Protein AF-A0AAU9NKP0-F1 (afdb_monomer)

Sequence (167 aa):
MYRAPIYPHKLSSTDYLLIRSSKGKLSLRRIDRIYVVGQQEPHMEVMSPVSKGVQMYNMNRLMVFMYREFRALQKNGLTPAIRANELSTQFANVAEVSLRKRLKLFCDFQVCAFESMLAGMCRLKRLGISMTHPSGLFSAMNQHPDKAIALAAASHIERELQITPWN

Radius of gyration: 27.22 Å; Cα contacts (8 Å, |Δi|>4): 120; chains: 1; bounding box: 48×59×72 Å

Structure (mmCIF, N/CA/C/O backbone):
data_AF-A0AAU9NKP0-F1
#
_entry.id   AF-A0AAU9NKP0-F1
#
loop_
_atom_site.group_PDB
_atom_site.id
_atom_site.type_symbol
_atom_site.label_atom_id
_atom_site.label_alt_id
_atom_site.label_comp_id
_atom_site.label_asym_id
_atom_site.label_entity_id
_atom_site.label_seq_id
_atom_site.pdbx_PDB_ins_code
_atom_site.Cartn_x
_atom_site.Cartn_y
_atom_site.Cartn_z
_atom_site.occupancy
_atom_site.B_iso_or_equiv
_atom_site.auth_seq_id
_atom_site.auth_comp_id
_atom_site.auth_asym_id
_atom_site.auth_atom_id
_atom_site.pdbx_PDB_model_num
ATOM 1 N N . MET A 1 1 ? -13.012 3.581 0.525 1.00 92.25 1 MET A N 1
ATOM 2 C CA . MET A 1 1 ? -12.903 2.138 0.840 1.00 92.25 1 MET A CA 1
ATOM 3 C C . MET A 1 1 ? -14.246 1.587 1.293 1.00 92.25 1 MET A C 1
ATOM 5 O O . MET A 1 1 ? -14.685 0.608 0.714 1.00 92.25 1 MET A O 1
ATOM 9 N N . TYR A 1 2 ? -14.928 2.221 2.248 1.00 97.44 2 TYR A N 1
ATOM 10 C CA . TYR A 1 2 ? -16.257 1.808 2.708 1.00 97.44 2 TYR A CA 1
ATOM 11 C C . TYR A 1 2 ? -17.053 3.013 3.233 1.00 97.44 2 TYR A C 1
ATOM 13 O O . TYR A 1 2 ? -16.476 4.092 3.417 1.00 97.44 2 TYR A O 1
ATOM 21 N N . ARG A 1 3 ? -18.347 2.814 3.489 1.00 97.75 3 ARG A N 1
ATOM 22 C CA . ARG A 1 3 ? -19.201 3.668 4.330 1.00 97.75 3 ARG A CA 1
ATOM 23 C C . ARG A 1 3 ? -19.586 2.905 5.595 1.00 97.75 3 ARG A C 1
ATOM 25 O O . ARG A 1 3 ? -19.618 1.684 5.581 1.00 97.75 3 ARG A O 1
ATOM 32 N N . ALA A 1 4 ? -19.814 3.598 6.703 1.00 98.12 4 ALA A N 1
ATOM 33 C CA . ALA A 1 4 ? -20.274 2.978 7.944 1.00 98.12 4 ALA A CA 1
ATOM 34 C C . ALA A 1 4 ? -21.003 4.020 8.806 1.00 98.12 4 ALA A C 1
ATOM 36 O O . ALA A 1 4 ? -20.599 5.189 8.793 1.00 98.12 4 ALA A O 1
ATOM 37 N N . PRO A 1 5 ? -22.040 3.631 9.568 1.00 98.38 5 PRO A N 1
ATOM 38 C CA . PRO A 1 5 ? -22.633 4.514 10.561 1.00 98.38 5 PRO A CA 1
ATOM 39 C C . PRO A 1 5 ? -21.635 4.770 11.698 1.00 98.38 5 PRO A C 1
ATOM 41 O O . PRO A 1 5 ? -20.890 3.872 12.103 1.00 98.38 5 PRO A O 1
ATOM 44 N N . ILE A 1 6 ? -21.631 5.999 12.216 1.00 98.31 6 ILE A N 1
ATOM 45 C CA . ILE A 1 6 ? -20.786 6.415 13.340 1.00 98.31 6 ILE A CA 1
ATOM 46 C C . ILE A 1 6 ? -21.652 6.928 14.486 1.00 98.31 6 ILE A C 1
ATOM 48 O O . ILE A 1 6 ? -22.592 7.692 14.269 1.00 98.31 6 ILE A O 1
ATOM 52 N N . TYR A 1 7 ? -21.308 6.533 15.709 1.00 98.31 7 TYR A N 1
ATOM 53 C CA . TYR A 1 7 ? -22.049 6.904 16.913 1.00 98.31 7 TYR A CA 1
ATOM 54 C C . TYR A 1 7 ? -21.104 7.581 17.911 1.00 98.31 7 TYR A C 1
ATOM 56 O O . TYR A 1 7 ? -20.086 6.983 18.260 1.00 98.31 7 TYR A O 1
ATOM 64 N N . PRO A 1 8 ? -21.363 8.828 18.345 1.00 98.06 8 PRO A N 1
ATOM 65 C CA . PRO A 1 8 ? -20.520 9.512 19.323 1.00 98.06 8 PRO A CA 1
ATOM 66 C C . PRO A 1 8 ? -20.681 8.897 20.718 1.00 98.06 8 PRO A C 1
ATOM 68 O O . PRO A 1 8 ? -21.797 8.621 21.153 1.00 98.06 8 PRO A O 1
ATOM 71 N N . HIS A 1 9 ? -19.576 8.747 21.451 1.00 97.56 9 HIS A N 1
ATOM 72 C CA . HIS A 1 9 ? -19.584 8.273 22.839 1.00 97.56 9 HIS A CA 1
ATOM 73 C C . HIS A 1 9 ? -18.884 9.256 23.782 1.00 97.56 9 HIS A C 1
ATOM 75 O O . HIS A 1 9 ? -18.062 10.080 23.374 1.00 97.56 9 HIS A O 1
ATOM 81 N N . LYS A 1 10 ? -19.225 9.171 25.072 1.00 96.81 10 LYS A N 1
ATOM 82 C CA . LYS A 1 10 ? -18.565 9.951 26.121 1.00 96.81 10 LYS A CA 1
ATOM 83 C C . LYS A 1 10 ? -17.179 9.372 26.390 1.00 96.81 10 LYS A C 1
ATOM 85 O O . LYS A 1 10 ? -17.039 8.178 26.630 1.00 96.81 10 LYS A O 1
ATOM 90 N N . LEU A 1 11 ? -16.176 10.239 26.371 1.00 95.38 11 LEU A N 1
ATOM 91 C CA . LEU A 1 11 ? -14.810 9.901 26.746 1.00 95.38 11 LEU A CA 1
ATOM 92 C C . LEU A 1 11 ? -14.640 9.943 28.258 1.00 95.38 11 LEU A C 1
ATOM 94 O O . LEU A 1 11 ? -15.084 10.900 28.899 1.00 95.38 11 LEU A O 1
ATOM 98 N N . SER A 1 12 ? -13.927 8.963 28.810 1.00 95.75 12 SER A N 1
ATOM 99 C CA . SER A 1 12 ? -13.508 9.041 30.204 1.00 95.75 12 SER A CA 1
ATOM 100 C C . SER A 1 12 ? -12.558 10.226 30.416 1.00 95.75 12 SER A C 1
ATOM 102 O O . SER A 1 12 ? -11.772 10.604 29.535 1.00 95.75 12 SER A O 1
ATOM 104 N N . SER A 1 13 ? -12.622 10.838 31.598 1.00 94.69 13 SER A N 1
ATOM 105 C CA . SER A 1 13 ? -11.659 11.856 32.039 1.00 94.69 13 SER A CA 1
ATOM 106 C C . SER A 1 13 ? -10.279 11.267 32.332 1.00 94.69 13 SER A C 1
ATOM 108 O O . SER A 1 13 ? -9.294 11.998 32.312 1.00 94.69 13 SER A O 1
ATOM 110 N N . THR A 1 14 ? -10.205 9.954 32.551 1.00 97.06 14 THR A N 1
ATOM 111 C CA . THR A 1 14 ? -8.969 9.216 32.839 1.00 97.06 14 THR A CA 1
ATOM 112 C C . THR A 1 14 ? -8.173 8.861 31.588 1.00 97.06 14 THR A C 1
ATOM 114 O O . THR A 1 14 ? -7.010 8.484 31.698 1.00 97.06 14 THR A O 1
ATOM 117 N N . ASP A 1 15 ? -8.779 8.973 30.403 1.00 97.12 15 ASP A N 1
ATOM 118 C CA . ASP A 1 15 ? -8.198 8.453 29.168 1.00 97.12 15 ASP A CA 1
ATOM 119 C C . ASP A 1 15 ? -7.428 9.539 28.411 1.00 97.12 15 ASP A C 1
ATOM 121 O O . ASP A 1 15 ? -7.919 10.649 28.168 1.00 97.12 15 ASP A O 1
ATOM 125 N N . TYR A 1 16 ? -6.211 9.199 27.994 1.00 97.31 16 TYR A N 1
ATOM 126 C CA . TYR A 1 16 ? -5.308 10.090 27.275 1.00 97.31 16 TYR A CA 1
ATOM 127 C C . TYR A 1 16 ? -4.639 9.366 26.110 1.00 97.31 16 TYR A C 1
ATOM 129 O O . TYR A 1 16 ? -4.422 8.156 26.140 1.00 97.31 16 TYR A O 1
ATOM 137 N N . LEU A 1 17 ? -4.261 10.131 25.088 1.00 97.62 17 LEU A N 1
ATOM 138 C CA . LEU A 1 17 ? -3.475 9.635 23.969 1.00 97.62 17 LEU A CA 1
ATOM 139 C C . LEU A 1 17 ? -1.983 9.822 24.268 1.00 97.62 17 LEU A C 1
ATOM 141 O O . LEU A 1 17 ? -1.475 10.947 24.245 1.00 97.62 17 LEU A O 1
ATOM 145 N N . LEU A 1 18 ? -1.277 8.719 24.516 1.00 97.81 18 LEU A N 1
ATOM 146 C CA . LEU A 1 18 ? 0.183 8.698 24.580 1.00 97.81 18 LEU A CA 1
ATOM 147 C C . LEU A 1 18 ? 0.758 8.544 23.169 1.00 97.81 18 LEU A C 1
ATOM 149 O O . LEU A 1 18 ? 0.512 7.551 22.488 1.00 97.81 18 LEU A O 1
ATOM 153 N N . ILE A 1 19 ? 1.561 9.513 22.740 1.00 98.06 19 ILE A N 1
ATOM 154 C CA . ILE A 1 19 ? 2.232 9.499 21.440 1.00 98.06 19 ILE A CA 1
ATOM 155 C C . ILE A 1 19 ? 3.729 9.315 21.656 1.00 98.06 19 ILE A C 1
ATOM 157 O O . ILE A 1 19 ? 4.382 10.154 22.284 1.00 98.06 19 ILE A O 1
ATOM 161 N N . ARG A 1 20 ? 4.279 8.248 21.068 1.00 97.81 20 ARG A N 1
ATOM 162 C CA . ARG A 1 20 ? 5.719 8.003 20.968 1.00 97.81 20 ARG A CA 1
ATOM 163 C C . ARG A 1 20 ? 6.189 8.294 19.549 1.00 97.81 20 ARG A C 1
ATOM 165 O O . ARG A 1 20 ? 5.781 7.627 18.604 1.00 97.81 20 ARG A O 1
ATOM 172 N N . SER A 1 21 ? 7.058 9.287 19.402 1.00 97.06 21 SER A N 1
ATOM 173 C CA . SER A 1 21 ? 7.699 9.565 18.114 1.00 97.06 21 SER A CA 1
ATOM 174 C C . SER A 1 21 ? 8.753 8.508 17.770 1.00 97.06 21 SER A C 1
ATOM 176 O O . SER A 1 21 ? 9.323 7.873 18.660 1.00 97.06 21 SER A O 1
ATOM 178 N N . SER A 1 22 ? 9.086 8.382 16.483 1.00 96.19 22 SER A N 1
ATOM 179 C CA . SER A 1 22 ? 10.180 7.519 16.009 1.00 96.19 22 SER A CA 1
ATOM 180 C C . SER A 1 22 ? 11.544 7.883 16.609 1.00 96.19 22 SER A C 1
ATOM 182 O O . SER A 1 22 ? 12.408 7.024 16.726 1.00 96.19 22 SER A O 1
ATOM 184 N N . LYS A 1 23 ? 11.722 9.137 17.049 1.00 96.50 23 LYS A N 1
ATOM 185 C CA . LYS A 1 23 ? 12.922 9.626 17.751 1.00 96.50 23 LYS A CA 1
ATOM 186 C C . LYS A 1 23 ? 12.879 9.399 19.270 1.00 96.50 23 LYS A C 1
ATOM 188 O O . LYS A 1 23 ? 13.713 9.930 19.990 1.00 96.50 23 LYS A O 1
ATOM 193 N N . GLY A 1 24 ? 11.877 8.685 19.783 1.00 95.44 24 GLY A N 1
ATOM 194 C CA . GLY A 1 24 ? 11.748 8.359 21.206 1.00 95.44 24 GLY A CA 1
ATOM 195 C C . GLY A 1 24 ? 11.087 9.432 22.078 1.00 95.44 24 GLY A C 1
ATOM 196 O O . GLY A 1 24 ? 10.729 9.129 23.211 1.00 95.44 24 GLY A O 1
ATOM 197 N N . LYS A 1 25 ? 10.842 10.649 21.569 1.00 97.56 25 LYS A N 1
ATOM 198 C CA . LYS A 1 25 ? 10.092 11.686 22.305 1.00 97.56 25 LYS A CA 1
ATOM 199 C C . LYS A 1 25 ? 8.673 11.204 22.622 1.00 97.56 25 LYS A C 1
ATOM 201 O O . LYS A 1 25 ? 7.969 10.764 21.707 1.00 97.56 25 LYS A O 1
ATOM 206 N N . LEU A 1 26 ? 8.273 11.344 23.885 1.00 98.12 26 LEU A N 1
ATOM 207 C CA . LEU A 1 26 ? 6.926 11.073 24.383 1.00 98.12 26 LEU A CA 1
ATOM 208 C C . LEU A 1 26 ? 6.126 12.373 24.506 1.00 98.12 26 LEU A C 1
ATOM 210 O O . LEU A 1 26 ? 6.669 13.420 24.859 1.00 98.12 26 LEU A O 1
ATOM 214 N N . SER A 1 27 ? 4.831 12.304 24.212 1.00 97.75 27 SER A N 1
ATOM 215 C CA . SER A 1 27 ? 3.886 13.397 24.452 1.00 97.75 27 SER A CA 1
ATOM 216 C C . SER A 1 27 ? 2.521 12.838 24.826 1.00 97.75 27 SER A C 1
ATOM 218 O O . SER A 1 27 ? 2.104 11.818 24.277 1.00 97.75 27 SER A O 1
ATOM 220 N N . LEU A 1 28 ? 1.838 13.505 25.753 1.00 97.69 28 LEU A N 1
ATOM 221 C CA . LEU A 1 28 ? 0.497 13.145 26.195 1.00 97.69 28 LEU A CA 1
ATOM 222 C C . LEU A 1 28 ? -0.495 14.186 25.672 1.00 97.69 28 LEU A C 1
ATOM 224 O O . LEU A 1 28 ? -0.243 15.388 25.772 1.00 97.69 28 LEU A O 1
ATOM 228 N N . ARG A 1 29 ? -1.609 13.736 25.096 1.00 97.38 29 ARG A N 1
ATOM 229 C CA . ARG A 1 29 ? -2.671 14.608 24.578 1.00 97.38 29 ARG A CA 1
ATOM 230 C C . ARG A 1 29 ? -4.027 14.183 25.119 1.00 97.38 29 ARG A C 1
ATOM 232 O O . ARG A 1 29 ? -4.283 12.993 25.299 1.00 97.38 29 ARG A O 1
ATOM 239 N N . ARG A 1 30 ? -4.909 15.160 25.340 1.00 96.81 30 ARG A N 1
ATOM 240 C CA . ARG A 1 30 ? -6.321 14.884 25.609 1.00 96.81 30 ARG A CA 1
ATOM 241 C C . ARG A 1 30 ? -6.989 14.362 24.333 1.00 96.81 30 ARG A C 1
ATOM 243 O O . ARG A 1 30 ? -6.617 14.764 23.232 1.00 96.81 30 ARG A O 1
ATOM 250 N N . ILE A 1 31 ? -7.931 13.438 24.497 1.00 97.19 31 ILE A N 1
ATOM 251 C CA . ILE A 1 31 ? -8.777 12.946 23.410 1.00 97.19 31 ILE A CA 1
ATOM 252 C C . ILE A 1 31 ? -10.021 13.836 23.381 1.00 97.19 31 ILE A C 1
ATOM 254 O O . ILE A 1 31 ? -10.681 13.989 24.407 1.00 97.19 31 ILE A O 1
ATOM 258 N N . ASP A 1 32 ? -10.327 14.431 22.230 1.00 95.31 32 ASP A N 1
ATOM 259 C CA . ASP A 1 32 ? -11.428 15.397 22.134 1.00 95.31 32 ASP A CA 1
ATOM 260 C C . ASP A 1 32 ? -12.783 14.705 21.950 1.00 95.31 32 ASP A C 1
ATOM 262 O O . ASP A 1 32 ? -13.784 15.111 22.540 1.00 95.31 32 ASP A O 1
ATOM 266 N N . ARG A 1 33 ? -12.835 13.665 21.104 1.00 95.94 33 ARG A N 1
ATOM 267 C CA . ARG A 1 33 ? -14.055 12.915 20.761 1.00 95.94 33 ARG A CA 1
ATOM 268 C C . ARG A 1 33 ? -13.724 11.461 20.438 1.00 95.94 33 ARG A C 1
ATOM 270 O O . ARG A 1 33 ? -12.665 11.184 19.878 1.00 95.94 33 ARG A O 1
ATOM 277 N N . ILE A 1 34 ? -14.649 10.554 20.743 1.00 97.44 34 ILE A N 1
ATOM 278 C CA . ILE A 1 34 ? -14.582 9.145 20.345 1.00 97.44 34 ILE A CA 1
ATOM 279 C C . ILE A 1 34 ? -15.895 8.731 19.692 1.00 97.44 34 ILE A C 1
ATOM 281 O O . ILE A 1 34 ? -16.972 9.188 20.083 1.00 97.44 34 ILE A O 1
ATOM 285 N N . TYR A 1 35 ? -15.785 7.868 18.687 1.00 98.19 35 TYR A N 1
ATOM 286 C CA . TYR A 1 35 ? -16.920 7.331 17.955 1.00 98.19 35 TYR A CA 1
ATOM 287 C C . TYR A 1 35 ? -16.790 5.817 17.858 1.00 98.19 35 TYR A C 1
ATOM 289 O O . TYR A 1 35 ? -15.692 5.302 17.643 1.00 98.19 35 TYR A O 1
ATOM 297 N N . VAL A 1 36 ? -17.916 5.121 17.971 1.00 98.19 36 VAL A N 1
ATOM 298 C CA . VAL A 1 36 ? -18.020 3.710 17.602 1.00 98.19 36 VAL A CA 1
ATOM 299 C C . VAL A 1 36 ? -18.419 3.644 16.134 1.00 98.19 36 VAL A C 1
ATOM 301 O O . VAL A 1 36 ? -19.382 4.288 15.711 1.00 98.19 36 VAL A O 1
ATOM 304 N N . VAL A 1 37 ? -17.646 2.890 15.357 1.00 98.25 37 VAL A N 1
ATOM 305 C CA . VAL A 1 37 ? -17.903 2.638 13.936 1.00 98.25 37 VAL A CA 1
ATOM 306 C C . VAL A 1 37 ? -18.672 1.327 13.824 1.00 98.25 37 VAL A C 1
ATOM 308 O O . VAL A 1 37 ? -18.216 0.303 14.330 1.00 98.25 37 VAL A O 1
ATOM 311 N N . GLY A 1 38 ? -19.848 1.371 13.198 1.00 97.94 38 GLY A N 1
ATOM 312 C CA . GLY A 1 38 ? -20.677 0.190 12.972 1.00 97.94 38 GLY A CA 1
ATOM 313 C C . GLY A 1 38 ? -20.212 -0.660 11.786 1.00 97.94 38 GLY A C 1
ATOM 314 O O . GLY A 1 38 ? -19.083 -0.546 11.306 1.00 97.94 38 GLY A O 1
ATOM 315 N N . GLN A 1 39 ? -21.110 -1.515 11.295 1.00 97.88 39 GLN A N 1
ATOM 316 C CA . GLN A 1 39 ? -20.833 -2.373 10.145 1.00 97.88 39 GLN A CA 1
ATOM 317 C C . GLN A 1 39 ? -20.475 -1.550 8.900 1.00 97.88 39 GLN A C 1
ATOM 319 O O . GLN A 1 39 ? -21.118 -0.548 8.587 1.00 97.88 39 GLN A O 1
ATOM 324 N N . GLN A 1 40 ? -19.440 -1.999 8.191 1.00 98.12 40 GLN A N 1
ATOM 325 C CA . GLN A 1 40 ? -18.965 -1.366 6.969 1.00 98.12 40 GLN A CA 1
ATOM 326 C C . GLN A 1 40 ? -19.773 -1.850 5.761 1.00 98.12 40 GLN A C 1
ATOM 328 O O . GLN A 1 40 ? -19.902 -3.051 5.540 1.00 98.12 40 GLN A O 1
ATOM 333 N N . GLU A 1 41 ? -20.259 -0.907 4.963 1.00 97.00 41 GLU A N 1
ATOM 334 C CA . GLU A 1 41 ? -20.732 -1.078 3.592 1.00 97.00 41 GLU A CA 1
ATOM 335 C C . GLU A 1 41 ? -19.521 -0.918 2.652 1.00 97.00 41 GLU A C 1
ATOM 337 O O . GLU A 1 41 ? -18.993 0.194 2.510 1.00 97.00 41 GLU A O 1
ATOM 342 N N . PRO A 1 42 ? -19.003 -2.000 2.043 1.00 96.62 42 PRO A N 1
ATOM 343 C CA . PRO A 1 42 ? -17.825 -1.922 1.187 1.00 96.62 42 PRO A CA 1
ATOM 344 C C . PRO A 1 42 ? -18.115 -1.136 -0.095 1.00 96.62 42 PRO A C 1
ATOM 346 O O . PRO A 1 42 ? -19.073 -1.408 -0.806 1.00 96.62 42 PRO A O 1
ATOM 349 N N . HIS A 1 43 ? -17.251 -0.174 -0.418 1.00 94.81 43 HIS A N 1
ATOM 350 C CA . HIS A 1 43 ? -17.312 0.636 -1.648 1.00 94.81 43 HIS A CA 1
ATOM 351 C C . HIS A 1 43 ? -16.144 0.330 -2.592 1.00 94.81 43 HIS A C 1
ATOM 353 O O . HIS A 1 43 ? -15.855 1.073 -3.530 1.00 94.81 43 HIS A O 1
ATOM 359 N N . MET A 1 44 ? -15.390 -0.713 -2.276 1.00 93.75 44 MET A N 1
ATOM 360 C CA . MET A 1 44 ? -14.214 -1.140 -3.005 1.00 93.75 44 MET A CA 1
ATOM 361 C C . MET A 1 44 ? -14.142 -2.654 -2.901 1.00 93.75 44 MET A C 1
ATOM 363 O O . MET A 1 44 ? -14.245 -3.199 -1.801 1.00 93.75 44 MET A O 1
ATOM 367 N N . GLU A 1 45 ? -13.965 -3.316 -4.039 1.00 88.25 45 GLU A N 1
ATOM 368 C CA . GLU A 1 45 ? -13.739 -4.754 -4.074 1.00 88.25 45 GLU A CA 1
ATOM 369 C C . GLU A 1 45 ? -12.388 -5.078 -3.431 1.00 88.25 45 GLU A C 1
ATOM 371 O O . GLU A 1 45 ? -11.360 -4.461 -3.733 1.00 88.25 45 GLU A O 1
ATOM 376 N N . VAL A 1 46 ? -12.389 -6.059 -2.534 1.00 91.75 46 VAL A N 1
ATOM 377 C CA . VAL A 1 46 ? -11.157 -6.617 -1.986 1.00 91.75 46 VAL A CA 1
ATOM 378 C C . VAL A 1 46 ? -10.657 -7.673 -2.959 1.00 91.75 46 VAL A C 1
ATOM 380 O O . VAL A 1 46 ? -11.386 -8.597 -3.310 1.00 91.75 46 VAL A O 1
ATOM 383 N N . MET A 1 47 ? -9.408 -7.540 -3.404 1.00 91.38 47 MET A N 1
ATOM 384 C CA . MET A 1 47 ? -8.859 -8.458 -4.397 1.00 91.38 47 MET A CA 1
ATOM 385 C C . MET A 1 47 ? -8.816 -9.896 -3.858 1.00 91.38 47 MET A C 1
ATOM 387 O O . MET A 1 47 ? -8.276 -10.144 -2.780 1.00 91.38 47 MET A O 1
ATOM 391 N N . SER A 1 48 ? -9.310 -10.856 -4.645 1.00 90.62 48 SER A N 1
ATOM 392 C CA . SER A 1 48 ? -9.194 -12.280 -4.314 1.00 90.62 48 SER A CA 1
ATOM 393 C C . SER A 1 48 ? -7.742 -12.762 -4.434 1.00 90.62 48 SER A C 1
ATOM 395 O O . SER A 1 48 ? -7.062 -12.401 -5.411 1.00 90.62 48 SER A O 1
ATOM 397 N N . PRO A 1 49 ? -7.275 -13.644 -3.527 1.00 82.31 49 PRO A N 1
ATOM 398 C CA . PRO A 1 49 ? -6.036 -14.387 -3.717 1.00 82.31 49 PRO A CA 1
ATOM 399 C C . PRO A 1 49 ? -6.009 -15.053 -5.100 1.00 82.31 49 PRO A C 1
ATOM 401 O O . PRO A 1 49 ? -7.034 -15.511 -5.601 1.00 82.31 49 PRO A O 1
ATOM 404 N N . VAL A 1 50 ? -4.834 -15.083 -5.735 1.00 80.69 50 VAL A N 1
ATOM 405 C CA . VAL A 1 50 ? -4.590 -15.701 -7.060 1.00 80.69 50 VAL A CA 1
ATOM 406 C C . VAL A 1 50 ? -5.293 -15.018 -8.254 1.00 80.69 50 VAL A C 1
ATOM 408 O O . VAL A 1 50 ? -5.083 -15.410 -9.401 1.00 80.69 50 VAL A O 1
ATOM 411 N N . SER A 1 51 ? -6.063 -13.946 -8.038 1.00 87.12 51 SER A N 1
ATOM 412 C CA . SER A 1 51 ? -6.717 -13.217 -9.133 1.00 87.12 51 SER A CA 1
ATOM 413 C C . SER A 1 51 ? -5.721 -12.504 -10.058 1.00 87.12 51 SER A C 1
ATOM 415 O O . SER A 1 51 ? -4.638 -12.071 -9.648 1.00 87.12 51 SER A O 1
ATOM 417 N N . LYS A 1 52 ? -6.134 -12.285 -11.317 1.00 87.31 52 LYS A N 1
ATOM 418 C CA . LYS A 1 52 ? -5.404 -11.418 -12.261 1.00 87.31 52 LYS A CA 1
ATOM 419 C C . LYS A 1 52 ? -5.199 -10.007 -11.693 1.00 87.31 52 LYS A C 1
ATOM 421 O O . LYS A 1 52 ? -4.169 -9.398 -11.964 1.00 87.31 52 LYS A O 1
ATOM 426 N N . GLY A 1 53 ? -6.140 -9.520 -10.876 1.00 87.69 53 GLY A N 1
ATOM 427 C CA . GLY A 1 53 ? -6.050 -8.230 -10.188 1.00 87.69 53 GLY A CA 1
ATOM 428 C C . GLY A 1 53 ? -4.848 -8.149 -9.246 1.00 87.69 53 GLY A C 1
ATOM 429 O O . GLY A 1 53 ? -4.033 -7.238 -9.383 1.00 87.69 53 GLY A O 1
ATOM 430 N N . VAL A 1 54 ? -4.664 -9.145 -8.369 1.00 87.12 54 VAL A N 1
ATOM 431 C CA . VAL A 1 54 ? -3.493 -9.211 -7.469 1.00 87.12 54 VAL A CA 1
ATOM 432 C C . VAL A 1 54 ? -2.192 -9.362 -8.255 1.00 87.12 54 VAL A C 1
ATOM 434 O O . VAL A 1 54 ? -1.196 -8.711 -7.937 1.00 87.12 54 VAL A O 1
ATOM 437 N N . GLN A 1 55 ? -2.186 -10.190 -9.303 1.00 82.75 55 GLN A N 1
ATOM 438 C CA . GLN A 1 55 ? -1.004 -10.358 -10.152 1.00 82.75 55 GLN A CA 1
ATOM 439 C C . GLN A 1 55 ? -0.609 -9.034 -10.821 1.00 82.75 55 GLN A C 1
ATOM 441 O O . GLN A 1 55 ? 0.550 -8.632 -10.739 1.00 82.75 55 GLN A O 1
ATOM 446 N N . MET A 1 56 ? -1.568 -8.324 -11.422 1.00 85.69 56 MET A N 1
ATOM 447 C CA . MET A 1 56 ? -1.341 -7.018 -12.046 1.00 85.69 56 MET A CA 1
ATOM 448 C C . MET A 1 56 ? -0.883 -5.973 -11.023 1.00 85.69 56 MET A C 1
ATOM 450 O O . MET A 1 56 ? 0.087 -5.258 -11.269 1.00 85.69 56 MET A O 1
ATOM 454 N N . TYR A 1 57 ? -1.527 -5.916 -9.855 1.00 88.19 57 TYR A N 1
ATOM 455 C CA . TYR A 1 57 ? -1.142 -5.015 -8.771 1.00 88.19 57 TYR A CA 1
ATOM 456 C C . TYR A 1 57 ? 0.308 -5.241 -8.331 1.00 88.19 57 TYR A C 1
ATOM 458 O O . TYR A 1 57 ? 1.080 -4.286 -8.247 1.00 88.19 57 TYR A O 1
ATOM 466 N N . ASN A 1 58 ? 0.708 -6.497 -8.116 1.00 83.69 58 ASN A N 1
ATOM 467 C CA . ASN A 1 58 ? 2.080 -6.834 -7.738 1.00 83.69 58 ASN A CA 1
ATOM 468 C C . ASN A 1 58 ? 3.090 -6.412 -8.813 1.00 83.69 58 ASN A C 1
ATOM 470 O O . ASN A 1 58 ? 4.164 -5.916 -8.474 1.00 83.69 58 ASN A O 1
ATOM 474 N N . MET A 1 59 ? 2.742 -6.551 -10.097 1.00 80.12 59 MET A N 1
ATOM 475 C CA . MET A 1 59 ? 3.602 -6.101 -11.198 1.00 80.12 59 MET A CA 1
ATOM 476 C C . MET A 1 59 ? 3.727 -4.577 -11.241 1.00 80.12 59 MET A C 1
ATOM 478 O O . MET A 1 59 ? 4.837 -4.054 -11.313 1.00 80.12 59 MET A O 1
ATOM 482 N N . ASN A 1 60 ? 2.614 -3.851 -11.132 1.00 84.12 60 ASN A N 1
ATOM 483 C CA . ASN A 1 60 ? 2.632 -2.388 -11.110 1.00 84.12 60 ASN A CA 1
ATOM 484 C C . ASN A 1 60 ? 3.401 -1.858 -9.893 1.00 84.12 60 ASN A C 1
ATOM 486 O O . ASN A 1 60 ? 4.160 -0.896 -10.000 1.00 84.12 60 ASN A O 1
ATOM 490 N N . ARG A 1 61 ? 3.266 -2.520 -8.740 1.00 87.62 61 ARG A N 1
ATOM 491 C CA . ARG A 1 61 ? 4.017 -2.189 -7.527 1.00 87.62 61 ARG A CA 1
ATOM 492 C C . ARG A 1 61 ? 5.522 -2.412 -7.707 1.00 87.62 61 ARG A C 1
ATOM 494 O O . ARG A 1 61 ? 6.293 -1.555 -7.283 1.00 87.62 61 ARG A O 1
ATOM 501 N N . LEU A 1 62 ? 5.935 -3.505 -8.357 1.00 84.19 62 LEU A N 1
ATOM 502 C CA . LEU A 1 62 ? 7.338 -3.752 -8.721 1.00 84.19 62 LEU A CA 1
ATOM 503 C C . LEU A 1 62 ? 7.880 -2.647 -9.638 1.00 84.19 62 LEU A C 1
ATOM 505 O O . LEU A 1 62 ? 8.968 -2.130 -9.397 1.00 84.19 62 LEU A O 1
ATOM 509 N N . MET A 1 63 ? 7.100 -2.227 -10.637 1.00 79.75 63 MET A N 1
ATOM 510 C CA . MET A 1 63 ? 7.483 -1.141 -11.547 1.00 79.75 63 MET A CA 1
ATOM 511 C C . MET A 1 63 ? 7.691 0.185 -10.820 1.00 79.75 63 MET A C 1
ATOM 513 O O . MET A 1 63 ? 8.726 0.831 -10.984 1.00 79.75 63 MET A O 1
ATOM 517 N N . VAL A 1 64 ? 6.735 0.578 -9.977 1.00 85.25 64 VA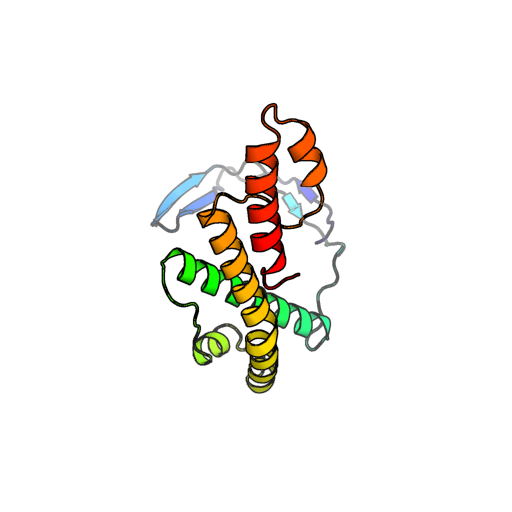L A N 1
ATOM 518 C CA . VAL A 1 64 ? 6.843 1.811 -9.187 1.00 85.25 64 VAL A CA 1
ATOM 519 C C . VAL A 1 64 ? 8.038 1.749 -8.235 1.00 85.25 64 VAL A C 1
ATOM 521 O O . VAL A 1 64 ? 8.712 2.759 -8.046 1.00 85.25 64 VAL A O 1
ATOM 524 N N . PHE A 1 65 ? 8.324 0.584 -7.651 1.00 87.31 65 PHE A N 1
ATOM 525 C CA . PHE A 1 65 ? 9.500 0.397 -6.806 1.00 87.31 65 PHE A CA 1
ATOM 526 C C . PHE A 1 65 ? 10.801 0.629 -7.585 1.00 87.31 65 PHE A C 1
ATOM 528 O O . PHE A 1 65 ? 11.567 1.518 -7.220 1.00 87.31 65 PHE A O 1
ATOM 535 N N . MET A 1 66 ? 11.007 -0.089 -8.695 1.00 82.00 66 MET A N 1
ATOM 536 C CA . MET A 1 66 ? 12.218 0.051 -9.516 1.00 82.00 66 MET A CA 1
ATOM 537 C C . MET A 1 66 ? 12.412 1.487 -9.999 1.00 82.00 66 MET A C 1
ATOM 539 O O . MET A 1 66 ? 13.510 2.029 -9.917 1.00 82.00 66 MET A O 1
ATOM 543 N N . TYR A 1 67 ? 11.329 2.134 -10.431 1.00 81.94 67 TYR A N 1
ATOM 544 C CA . TYR A 1 67 ? 11.361 3.528 -10.854 1.00 81.94 67 TYR A CA 1
ATOM 545 C C . TYR A 1 67 ? 11.868 4.471 -9.758 1.00 81.94 67 TYR A C 1
ATOM 547 O O . TYR A 1 67 ? 12.677 5.363 -10.016 1.00 81.94 67 TYR A O 1
ATOM 555 N N . ARG A 1 68 ? 11.377 4.295 -8.526 1.00 85.75 68 ARG A N 1
ATOM 556 C CA . ARG A 1 68 ? 11.762 5.137 -7.386 1.00 85.75 68 ARG A CA 1
ATOM 557 C C . ARG A 1 68 ? 13.224 4.927 -7.007 1.00 85.75 68 ARG A C 1
ATOM 559 O O . ARG A 1 68 ? 13.908 5.920 -6.772 1.00 85.75 68 ARG A O 1
ATOM 566 N N . GLU A 1 69 ? 13.691 3.682 -7.011 1.00 84.50 69 GLU A N 1
ATOM 567 C CA . GLU A 1 69 ? 15.088 3.335 -6.733 1.00 84.50 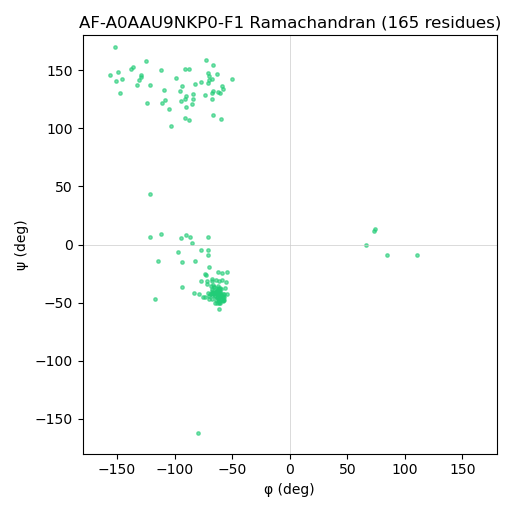69 GLU A CA 1
ATOM 568 C C . GLU A 1 69 ? 16.039 3.883 -7.804 1.00 84.50 69 GLU A C 1
ATOM 570 O O . GLU A 1 69 ? 16.985 4.601 -7.483 1.00 84.50 69 GLU A O 1
ATOM 575 N N . PHE A 1 70 ? 15.754 3.656 -9.090 1.00 82.50 70 PHE A N 1
ATOM 576 C CA . PHE A 1 70 ? 16.576 4.187 -10.183 1.00 82.50 70 PHE A CA 1
ATOM 577 C C . PHE A 1 70 ? 16.633 5.713 -10.176 1.00 82.50 70 PHE A C 1
ATOM 579 O O . PHE A 1 70 ? 17.715 6.293 -10.277 1.00 82.50 70 PHE A O 1
ATOM 586 N N . ARG A 1 71 ? 15.490 6.375 -9.962 1.00 81.50 71 ARG A N 1
ATOM 587 C CA . ARG A 1 71 ? 15.437 7.834 -9.829 1.00 81.50 71 ARG A CA 1
ATOM 588 C C . ARG A 1 71 ? 16.262 8.326 -8.634 1.00 81.50 71 ARG A C 1
ATOM 590 O O . ARG A 1 71 ? 16.889 9.381 -8.724 1.00 81.50 71 ARG A O 1
ATOM 597 N N . ALA A 1 72 ? 16.262 7.600 -7.515 1.00 84.38 72 ALA A N 1
ATOM 598 C CA . ALA A 1 72 ? 17.069 7.948 -6.348 1.00 84.38 72 ALA A CA 1
ATOM 599 C C . ALA A 1 72 ? 18.574 7.797 -6.627 1.00 84.38 72 ALA A C 1
ATOM 601 O O . ALA A 1 72 ? 19.341 8.703 -6.299 1.00 84.38 72 ALA A O 1
ATOM 602 N N . LEU A 1 73 ? 18.988 6.712 -7.290 1.00 81.19 73 LEU A N 1
ATOM 603 C CA . LEU A 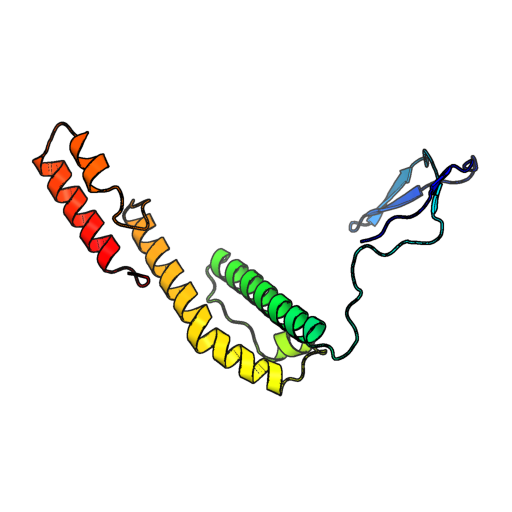1 73 ? 20.379 6.486 -7.700 1.00 81.19 73 LEU A CA 1
ATOM 604 C C . LEU A 1 73 ? 20.872 7.571 -8.662 1.00 81.19 73 LEU A C 1
ATOM 606 O O . LEU A 1 73 ? 21.914 8.178 -8.415 1.00 81.19 73 LEU A O 1
ATOM 610 N N . GLN A 1 74 ? 20.084 7.891 -9.689 1.00 78.31 74 GLN A N 1
ATOM 611 C CA . GLN A 1 74 ? 20.400 8.958 -10.644 1.00 78.31 74 GLN A CA 1
ATOM 612 C C . GLN A 1 74 ? 20.525 10.326 -9.974 1.00 78.31 74 GLN A C 1
ATOM 614 O O . GLN A 1 74 ? 21.444 11.083 -10.284 1.00 78.31 74 GLN A O 1
ATOM 619 N N . LYS A 1 75 ? 19.632 10.651 -9.028 1.00 78.94 75 LYS A N 1
ATOM 620 C CA . LYS A 1 75 ? 19.721 11.899 -8.254 1.00 78.94 75 LYS A CA 1
ATOM 621 C C . LYS A 1 75 ? 21.046 12.002 -7.488 1.00 78.94 75 LYS A C 1
ATOM 623 O O . LYS A 1 75 ? 21.554 13.104 -7.305 1.00 78.94 75 LYS A O 1
ATOM 628 N N . ASN A 1 76 ? 21.602 10.865 -7.082 1.00 84.12 76 ASN A N 1
ATOM 629 C CA . ASN A 1 76 ? 22.889 10.768 -6.400 1.00 84.12 76 ASN A CA 1
ATOM 630 C C . ASN A 1 76 ? 24.076 10.594 -7.372 1.00 84.12 76 ASN A C 1
ATOM 632 O O . ASN A 1 76 ? 25.189 10.341 -6.921 1.00 84.12 76 ASN A O 1
ATOM 636 N N . GLY A 1 77 ? 23.860 10.708 -8.690 1.00 82.19 77 GLY A N 1
ATOM 637 C CA . GLY A 1 77 ? 24.897 10.554 -9.716 1.00 82.19 77 GLY A CA 1
ATOM 638 C C . GLY A 1 77 ? 25.368 9.113 -9.942 1.00 82.19 77 GLY A C 1
ATOM 639 O O . GLY A 1 77 ? 26.378 8.900 -10.609 1.00 82.19 77 GLY A O 1
ATOM 640 N N . LEU A 1 78 ? 24.661 8.123 -9.393 1.00 76.94 78 LEU A N 1
ATOM 641 C CA . LEU A 1 78 ? 24.986 6.707 -9.537 1.00 76.94 78 LEU A CA 1
ATOM 642 C C . LEU A 1 78 ? 24.277 6.106 -10.751 1.00 76.94 78 LEU A C 1
ATOM 644 O O . LEU A 1 78 ? 23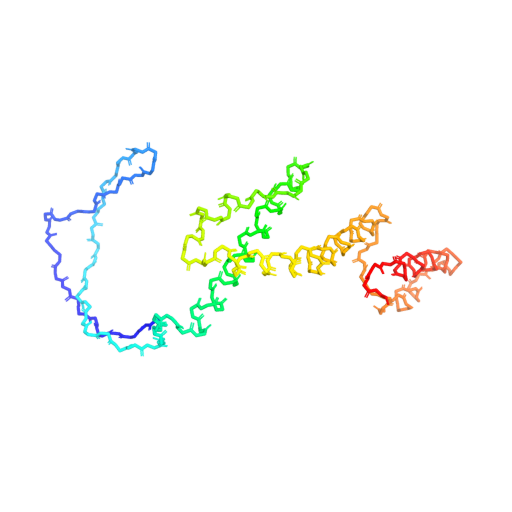.179 6.521 -11.127 1.00 76.94 78 LEU A O 1
ATOM 648 N N . THR A 1 79 ? 24.894 5.081 -11.340 1.00 76.56 79 THR A N 1
ATOM 649 C CA . THR A 1 79 ? 24.260 4.311 -12.415 1.00 76.56 79 THR A CA 1
ATOM 650 C C . THR A 1 79 ? 23.067 3.532 -11.847 1.00 76.56 79 THR A C 1
ATOM 652 O O . THR A 1 79 ? 23.251 2.790 -10.878 1.00 76.56 79 THR A O 1
ATOM 655 N N . PRO A 1 80 ? 21.852 3.682 -12.407 1.00 77.75 80 PRO A N 1
ATOM 656 C CA . PRO A 1 80 ? 20.682 2.955 -11.933 1.00 77.75 80 PRO A CA 1
ATOM 657 C C . PRO A 1 80 ? 20.826 1.451 -12.190 1.00 77.75 80 PRO A C 1
ATOM 659 O O . PRO A 1 80 ? 20.807 0.985 -13.326 1.00 77.75 80 PRO A O 1
ATOM 662 N N . ALA A 1 81 ? 20.972 0.687 -11.110 1.00 76.19 81 ALA A N 1
ATOM 663 C CA . ALA A 1 81 ? 21.050 -0.766 -11.130 1.00 76.19 81 ALA A CA 1
ATOM 664 C C . ALA A 1 81 ? 20.496 -1.326 -9.815 1.00 76.19 81 ALA A C 1
ATOM 666 O O . ALA A 1 81 ? 20.733 -0.766 -8.748 1.00 76.19 81 ALA A O 1
ATOM 667 N N . ILE A 1 82 ? 19.761 -2.437 -9.887 1.00 77.00 82 ILE A N 1
ATOM 668 C CA . ILE A 1 82 ? 19.221 -3.146 -8.719 1.00 77.00 82 ILE A CA 1
ATOM 669 C C . ILE A 1 82 ? 19.521 -4.630 -8.895 1.00 77.00 82 ILE A C 1
ATOM 671 O O . ILE A 1 82 ? 19.366 -5.185 -9.986 1.00 77.00 82 ILE A O 1
ATOM 675 N N . ARG A 1 83 ? 19.948 -5.293 -7.818 1.00 75.81 83 ARG A N 1
ATOM 676 C CA . ARG A 1 83 ? 20.246 -6.726 -7.859 1.00 75.81 83 ARG A CA 1
ATOM 677 C C . ARG A 1 83 ? 18.955 -7.548 -7.829 1.00 75.81 83 ARG A C 1
ATOM 679 O O . ARG A 1 83 ? 18.038 -7.274 -7.062 1.00 75.81 83 ARG A O 1
ATOM 686 N N . ALA A 1 84 ? 18.901 -8.618 -8.620 1.00 74.25 84 ALA A N 1
ATOM 687 C CA . ALA A 1 84 ? 17.715 -9.477 -8.700 1.00 74.25 84 ALA A CA 1
ATOM 688 C C . ALA A 1 84 ? 17.353 -10.154 -7.360 1.00 74.25 84 ALA A C 1
ATOM 690 O O . ALA A 1 84 ? 16.175 -10.374 -7.074 1.00 74.25 84 ALA A O 1
ATOM 691 N N . ASN A 1 85 ? 18.347 -10.457 -6.518 1.00 76.56 85 ASN A N 1
ATOM 692 C CA . ASN A 1 85 ? 18.121 -11.017 -5.183 1.00 76.56 85 ASN A CA 1
ATOM 693 C C . ASN A 1 85 ? 17.401 -10.027 -4.251 1.00 76.56 85 ASN A C 1
ATOM 695 O O . ASN A 1 85 ? 16.527 -10.432 -3.495 1.00 76.56 85 ASN A O 1
ATOM 699 N N . GLU A 1 86 ? 17.707 -8.736 -4.356 1.00 79.75 86 GLU A N 1
ATOM 700 C CA . GLU A 1 86 ? 17.062 -7.660 -3.600 1.00 79.75 86 GLU A CA 1
ATOM 701 C C . GLU A 1 86 ? 15.601 -7.456 -4.020 1.00 79.75 86 GLU A C 1
ATOM 703 O O . GLU A 1 86 ? 14.726 -7.225 -3.189 1.00 79.75 86 GLU A O 1
ATOM 708 N N . LEU A 1 87 ? 15.302 -7.634 -5.308 1.00 78.50 87 LEU A N 1
ATOM 709 C CA . LEU A 1 87 ? 13.919 -7.655 -5.786 1.00 78.50 87 LEU A CA 1
ATOM 710 C C . LEU A 1 87 ? 13.170 -8.889 -5.276 1.00 78.50 87 LEU A C 1
ATOM 712 O O . LEU A 1 87 ? 12.010 -8.794 -4.883 1.00 78.50 87 LEU A O 1
ATOM 716 N N . SER A 1 88 ? 13.835 -10.041 -5.243 1.00 79.62 88 SER A N 1
ATOM 717 C CA . SER A 1 88 ? 13.223 -11.296 -4.799 1.00 79.62 88 SER A CA 1
ATOM 718 C C . SER A 1 88 ? 12.879 -11.276 -3.306 1.00 79.62 88 SER A C 1
ATOM 720 O O . SER A 1 88 ? 11.839 -11.804 -2.918 1.00 79.62 88 SER A O 1
ATOM 722 N N . THR A 1 89 ? 13.687 -10.617 -2.466 1.00 83.31 89 THR A N 1
ATOM 723 C CA . THR A 1 89 ? 13.377 -10.453 -1.036 1.00 83.31 89 THR A CA 1
ATOM 724 C C . THR A 1 89 ? 12.212 -9.491 -0.804 1.00 83.31 89 THR A C 1
ATOM 726 O O . THR A 1 89 ? 11.331 -9.784 0.003 1.00 83.31 89 THR A O 1
ATOM 729 N N . GLN A 1 90 ? 12.154 -8.369 -1.528 1.00 82.06 90 GLN A N 1
ATOM 730 C CA . GLN A 1 90 ? 11.064 -7.394 -1.375 1.00 82.06 90 GLN A CA 1
ATOM 731 C C . GLN A 1 90 ? 9.729 -7.857 -1.982 1.00 82.06 90 GLN A C 1
ATOM 733 O O . GLN A 1 90 ? 8.659 -7.425 -1.538 1.00 82.06 90 GLN A O 1
ATOM 738 N N . PHE A 1 91 ? 9.776 -8.745 -2.979 1.00 83.56 91 PHE A N 1
ATOM 739 C CA . PHE A 1 91 ? 8.614 -9.251 -3.712 1.00 83.56 91 PHE A CA 1
ATOM 740 C C . PHE A 1 91 ? 8.483 -10.776 -3.617 1.00 83.56 91 PHE A C 1
ATOM 742 O O . PHE A 1 91 ? 8.131 -11.426 -4.597 1.00 83.56 91 PHE A O 1
ATOM 749 N N . ALA A 1 92 ? 8.686 -11.342 -2.423 1.00 81.06 92 ALA A N 1
ATOM 750 C CA . ALA A 1 92 ? 8.624 -12.789 -2.173 1.00 81.06 92 ALA A CA 1
ATOM 751 C C . ALA A 1 92 ? 7.305 -13.463 -2.615 1.00 81.06 92 ALA A C 1
ATOM 753 O O . ALA A 1 92 ? 7.273 -14.652 -2.915 1.00 81.06 92 ALA A O 1
ATOM 754 N N . ASN A 1 93 ? 6.215 -12.695 -2.711 1.00 77.19 93 ASN A N 1
ATOM 755 C CA . ASN A 1 93 ? 4.904 -13.174 -3.167 1.00 77.19 93 ASN A CA 1
ATOM 756 C C . ASN A 1 93 ? 4.814 -13.356 -4.697 1.00 77.19 93 ASN A C 1
ATOM 758 O O . ASN A 1 93 ? 3.778 -13.775 -5.215 1.00 77.19 93 ASN A O 1
ATOM 762 N N . VAL A 1 94 ? 5.862 -12.990 -5.436 1.00 75.50 94 VAL A N 1
ATOM 763 C CA . VAL A 1 94 ? 5.970 -13.149 -6.885 1.00 75.50 94 VAL A CA 1
ATOM 764 C C . VAL A 1 94 ? 6.986 -14.248 -7.164 1.00 75.50 94 VAL A C 1
ATOM 766 O O . VAL A 1 94 ? 8.139 -14.149 -6.760 1.00 75.50 94 VAL A O 1
ATOM 769 N N . ALA A 1 95 ? 6.580 -15.277 -7.909 1.00 78.19 95 ALA A N 1
ATOM 770 C CA . ALA A 1 95 ? 7.498 -16.337 -8.310 1.00 78.19 95 ALA A CA 1
ATOM 771 C C . ALA A 1 95 ? 8.689 -15.766 -9.101 1.00 78.19 95 ALA A C 1
ATOM 773 O O . ALA A 1 95 ? 8.500 -14.990 -10.043 1.00 78.19 95 ALA A O 1
ATOM 774 N N . GLU A 1 96 ? 9.905 -16.198 -8.764 1.00 74.62 96 GLU A N 1
ATOM 775 C CA . GLU A 1 96 ? 11.150 -15.667 -9.335 1.00 74.62 96 GLU A CA 1
ATOM 776 C C . GLU A 1 96 ? 11.180 -15.761 -10.870 1.00 74.62 96 GLU A C 1
ATOM 778 O O . GLU A 1 96 ? 11.607 -14.837 -11.558 1.00 74.62 96 GLU A O 1
ATOM 783 N N . VAL A 1 97 ? 10.644 -16.847 -11.432 1.00 77.50 97 VAL A N 1
ATOM 784 C CA . VAL A 1 97 ? 10.539 -17.044 -12.887 1.00 77.50 97 VAL A CA 1
ATOM 785 C C . VAL A 1 97 ? 9.652 -15.977 -13.539 1.00 77.50 97 VAL A C 1
ATOM 787 O O . VAL A 1 97 ? 9.994 -15.438 -14.594 1.00 77.50 97 VAL A O 1
ATOM 790 N N . SER A 1 98 ? 8.525 -15.639 -12.911 1.00 73.56 98 SER A N 1
ATOM 791 C CA . SER A 1 98 ? 7.612 -14.590 -13.383 1.00 73.56 98 SER A CA 1
ATOM 792 C C . SER A 1 98 ? 8.253 -13.209 -13.274 1.00 73.56 98 SER A C 1
ATOM 794 O O . SER A 1 98 ? 8.110 -12.392 -14.185 1.00 73.56 98 SER A O 1
ATOM 796 N N . LEU A 1 99 ? 9.004 -12.981 -12.195 1.00 74.38 99 LEU A N 1
ATOM 797 C CA . LEU A 1 99 ? 9.768 -11.761 -11.961 1.00 74.38 99 LEU A CA 1
ATOM 798 C C . LEU A 1 99 ? 10.857 -11.590 -13.031 1.00 74.38 99 LEU A C 1
ATOM 800 O O . LEU A 1 99 ? 10.879 -10.565 -13.701 1.00 74.38 99 LEU A O 1
ATOM 804 N N . ARG A 1 100 ? 11.677 -12.615 -13.298 1.00 74.19 100 ARG A N 1
ATOM 805 C CA . ARG A 1 100 ? 12.729 -12.588 -14.334 1.00 74.19 100 ARG A CA 1
ATOM 806 C C . ARG A 1 100 ? 12.179 -12.363 -15.745 1.00 74.19 100 ARG A C 1
ATOM 808 O O . ARG A 1 100 ? 12.712 -11.530 -16.471 1.00 74.19 100 ARG A O 1
ATOM 815 N N . LYS A 1 101 ? 11.102 -13.061 -16.139 1.00 74.69 101 LYS A N 1
ATOM 816 C CA . LYS A 1 101 ? 10.460 -12.868 -17.459 1.00 74.69 101 LYS A CA 1
ATOM 817 C C . LYS A 1 101 ? 9.996 -11.425 -17.662 1.00 74.69 101 LYS A C 1
ATOM 819 O O . LYS A 1 101 ? 10.171 -10.859 -18.736 1.00 74.69 101 LYS A O 1
ATOM 824 N N . ARG A 1 102 ? 9.403 -10.838 -16.622 1.00 70.44 102 ARG A N 1
ATOM 825 C CA . ARG A 1 102 ? 8.899 -9.464 -16.635 1.00 70.44 102 ARG A CA 1
ATOM 826 C C . ARG A 1 102 ? 10.038 -8.449 -16.592 1.00 70.44 102 ARG A C 1
ATOM 828 O O . ARG A 1 102 ? 10.031 -7.536 -17.403 1.00 70.44 102 ARG A O 1
ATOM 835 N N . LEU A 1 103 ? 11.034 -8.638 -15.725 1.00 69.94 103 LEU A N 1
ATOM 836 C CA . LEU A 1 103 ? 12.239 -7.806 -15.688 1.00 69.94 103 LEU A CA 1
ATOM 837 C C . LEU A 1 103 ? 12.923 -7.754 -17.046 1.00 69.94 103 LEU A C 1
ATOM 839 O O . LEU A 1 103 ? 13.281 -6.672 -17.475 1.00 69.94 103 LEU A O 1
ATOM 843 N N . LYS A 1 104 ? 13.035 -8.883 -17.749 1.00 68.69 104 LYS A N 1
ATOM 844 C CA . LYS A 1 104 ? 13.596 -8.908 -19.101 1.00 68.69 104 LYS A CA 1
ATOM 845 C C . LYS A 1 104 ? 12.819 -7.993 -20.056 1.00 68.69 104 LYS A C 1
ATOM 847 O O . LYS A 1 104 ? 13.410 -7.137 -20.692 1.00 68.69 104 LYS A O 1
ATOM 852 N N . L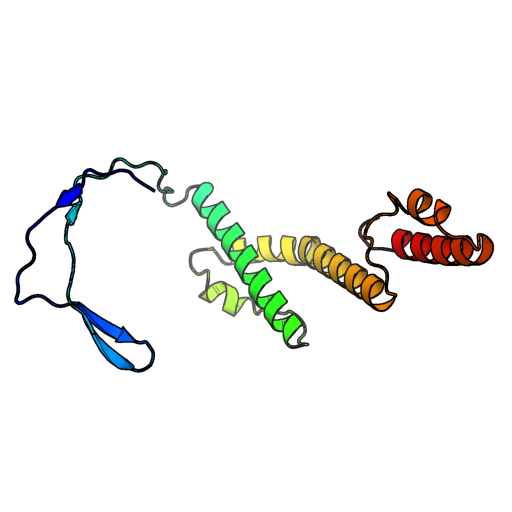EU A 1 105 ? 11.487 -8.085 -20.068 1.00 65.62 105 LEU A N 1
ATOM 853 C CA . LEU A 1 105 ? 10.632 -7.193 -20.862 1.00 65.62 105 LEU A CA 1
ATOM 854 C C . LEU A 1 105 ? 10.806 -5.709 -20.479 1.00 65.62 105 LEU A C 1
ATOM 856 O O . LEU A 1 105 ? 10.787 -4.831 -21.338 1.00 65.62 105 LEU A O 1
ATOM 860 N N . PHE A 1 106 ? 10.964 -5.417 -19.188 1.00 63.41 106 PHE A N 1
ATOM 861 C CA . PHE A 1 106 ? 11.067 -4.047 -18.691 1.00 63.41 106 PHE A CA 1
ATOM 862 C C . PHE A 1 106 ? 12.453 -3.441 -18.902 1.00 63.41 106 PHE A C 1
ATOM 864 O O . PHE A 1 106 ? 12.535 -2.296 -19.336 1.00 63.41 106 PHE A O 1
ATOM 871 N N . CYS A 1 107 ? 13.519 -4.195 -18.647 1.00 60.25 107 CYS A N 1
ATOM 872 C CA . CYS A 1 107 ? 14.896 -3.789 -18.893 1.00 60.25 107 CYS A CA 1
ATOM 873 C C . CYS A 1 107 ? 15.171 -3.634 -20.392 1.00 60.25 107 CYS A C 1
ATOM 875 O O . CYS A 1 107 ? 15.772 -2.634 -20.766 1.00 60.25 107 CYS A O 1
ATOM 877 N N . ASP A 1 108 ? 14.675 -4.547 -21.236 1.00 55.88 108 ASP A N 1
ATOM 878 C CA . ASP A 1 108 ? 14.974 -4.5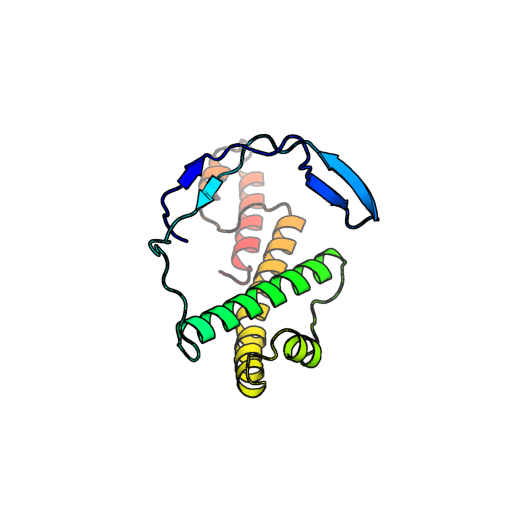30 -22.674 1.00 55.88 108 ASP A CA 1
ATOM 879 C C . ASP A 1 108 ? 14.165 -3.465 -23.443 1.00 55.88 108 ASP A C 1
ATOM 881 O O . ASP A 1 108 ? 14.662 -2.926 -24.427 1.00 55.88 108 ASP A O 1
ATOM 885 N N . PHE A 1 109 ? 12.933 -3.133 -23.024 1.00 50.53 109 PHE A N 1
ATOM 886 C CA . PHE A 1 109 ? 12.050 -2.253 -23.814 1.00 50.53 109 PHE A CA 1
ATOM 887 C C . PHE A 1 109 ? 11.670 -0.934 -23.136 1.00 50.53 109 PHE A C 1
ATOM 889 O O . PHE A 1 109 ? 11.727 0.115 -23.771 1.00 50.53 109 PHE A O 1
ATOM 896 N N . GLN A 1 110 ? 11.264 -0.942 -21.864 1.00 55.91 110 GLN A N 1
ATOM 897 C CA . GLN A 1 110 ? 10.703 0.263 -21.231 1.00 55.91 110 GLN A CA 1
ATOM 898 C C . GLN A 1 110 ? 11.737 1.092 -20.477 1.00 55.91 110 GLN A C 1
ATOM 900 O O . GLN A 1 110 ? 11.660 2.314 -20.517 1.00 55.91 110 GLN A O 1
ATOM 905 N N . VAL A 1 111 ? 12.713 0.458 -19.826 1.00 56.03 111 VAL A N 1
ATOM 906 C CA . VAL A 1 111 ? 13.823 1.161 -19.173 1.00 56.03 111 VAL A CA 1
ATOM 907 C C . VAL A 1 111 ? 14.737 1.756 -20.233 1.00 56.03 111 VAL A C 1
ATOM 909 O O . VAL A 1 111 ? 15.003 2.943 -20.156 1.00 56.03 111 VAL A O 1
ATOM 912 N N . CYS A 1 112 ? 15.127 1.011 -21.273 1.00 57.69 112 CYS A N 1
ATOM 913 C CA . CYS A 1 112 ? 15.900 1.582 -22.381 1.00 57.69 112 CYS A CA 1
ATOM 914 C C . CYS A 1 112 ? 15.170 2.750 -23.058 1.00 57.69 112 CYS A C 1
ATOM 916 O O . CYS A 1 112 ? 15.756 3.818 -23.179 1.00 57.69 112 CYS A O 1
ATOM 918 N N . ALA A 1 113 ? 13.887 2.609 -23.413 1.00 64.12 113 ALA A N 1
ATOM 919 C CA . ALA A 1 113 ? 13.129 3.715 -24.005 1.00 64.12 113 ALA A CA 1
ATOM 920 C C . ALA A 1 113 ? 13.009 4.924 -23.057 1.00 64.12 113 ALA A C 1
ATOM 922 O O . ALA A 1 113 ? 13.153 6.069 -23.485 1.00 64.12 113 ALA A O 1
ATOM 923 N N . PHE A 1 114 ? 12.789 4.685 -21.761 1.00 67.25 114 PHE A N 1
ATOM 924 C CA . PHE A 1 114 ? 12.695 5.740 -20.754 1.00 67.25 114 PHE A CA 1
ATOM 925 C C . PHE A 1 114 ? 14.042 6.434 -20.495 1.00 67.25 114 PHE A C 1
ATOM 927 O O . PHE A 1 114 ? 14.088 7.659 -20.426 1.00 67.25 114 PHE A O 1
ATOM 934 N N . GLU A 1 115 ? 15.139 5.685 -20.397 1.00 65.69 115 GLU A N 1
ATOM 935 C CA . GLU A 1 115 ? 16.500 6.211 -20.238 1.00 65.69 115 GLU A CA 1
ATOM 936 C C . GLU A 1 115 ? 16.949 6.969 -21.492 1.00 65.69 115 GLU A C 1
ATOM 938 O O . GLU A 1 115 ? 17.483 8.072 -21.382 1.00 65.69 115 GLU A O 1
ATOM 943 N N . SER A 1 116 ? 16.657 6.450 -22.690 1.00 72.00 116 SER A N 1
ATOM 944 C CA . SER A 1 116 ? 16.862 7.170 -23.950 1.00 72.00 116 SER A CA 1
ATOM 945 C C . SER A 1 116 ? 16.079 8.484 -23.962 1.00 72.00 116 SER A C 1
ATOM 947 O O . SER A 1 116 ? 16.641 9.533 -24.284 1.00 72.00 116 SER A O 1
ATOM 949 N N . MET A 1 117 ? 14.815 8.471 -23.527 1.00 84.12 117 MET A N 1
ATOM 950 C CA . MET A 1 117 ? 14.012 9.686 -23.391 1.00 84.12 117 MET A CA 1
ATOM 951 C C . MET A 1 117 ? 14.616 10.668 -22.367 1.00 84.12 117 MET A C 1
ATOM 953 O O . MET A 1 117 ? 14.771 11.853 -22.662 1.00 84.12 117 MET A O 1
ATOM 957 N N . LEU A 1 118 ? 15.025 10.216 -21.180 1.00 76.44 118 LEU A N 1
ATOM 958 C CA . LEU A 1 118 ? 15.664 11.087 -20.186 1.00 76.44 118 LEU A CA 1
ATOM 959 C C . LEU A 1 118 ? 16.987 11.676 -20.690 1.00 76.44 118 LEU A C 1
ATOM 961 O O . LEU A 1 118 ? 17.245 12.863 -20.472 1.00 76.44 118 LEU A O 1
ATOM 965 N N . ALA A 1 119 ? 17.804 10.888 -21.391 1.00 75.19 119 ALA A N 1
ATOM 966 C CA . ALA A 1 119 ? 19.047 11.351 -22.000 1.00 75.19 119 ALA A CA 1
ATOM 967 C C . ALA A 1 119 ? 18.785 12.456 -23.037 1.00 75.19 119 ALA A C 1
ATOM 969 O O . ALA A 1 119 ? 19.444 13.502 -22.998 1.00 75.19 119 ALA A O 1
ATOM 970 N N . GLY A 1 120 ? 17.776 12.280 -23.897 1.00 82.44 120 GLY A N 1
ATOM 971 C CA . GLY A 1 120 ? 17.341 13.319 -24.833 1.00 82.44 120 GLY A CA 1
ATOM 972 C C . GLY A 1 120 ? 16.841 14.579 -24.117 1.00 82.44 120 GLY A C 1
ATOM 973 O O . GLY A 1 120 ? 17.248 15.686 -24.463 1.00 82.44 120 GLY A O 1
ATOM 974 N N . MET A 1 121 ? 16.038 14.441 -23.054 1.00 79.94 121 MET A N 1
ATOM 975 C CA . MET A 1 121 ? 15.543 15.592 -22.283 1.00 79.94 121 MET A CA 1
ATOM 976 C C . MET A 1 121 ? 16.676 16.358 -21.586 1.00 79.94 121 MET A C 1
ATOM 978 O O . MET A 1 121 ? 16.666 17.589 -21.539 1.00 79.94 121 MET A O 1
ATOM 982 N N . CYS A 1 122 ? 17.663 15.647 -21.040 1.00 80.00 122 CYS A N 1
ATOM 983 C CA . CYS A 1 122 ? 18.848 16.251 -20.436 1.00 80.00 122 CYS A CA 1
ATOM 984 C C . CYS A 1 122 ? 19.686 17.018 -21.467 1.00 80.00 122 CYS A C 1
ATOM 986 O O . CYS A 1 122 ? 20.168 18.108 -21.155 1.00 80.00 122 CYS A O 1
ATOM 988 N N . ARG A 1 123 ? 19.832 16.490 -22.691 1.00 83.56 123 ARG A N 1
ATOM 989 C CA . A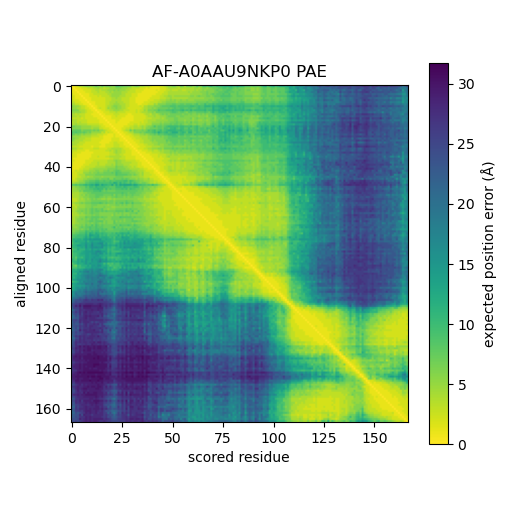RG A 1 123 ? 20.511 17.184 -23.796 1.00 83.56 123 ARG A CA 1
ATOM 990 C C . ARG A 1 123 ? 19.801 18.487 -24.161 1.00 83.56 123 ARG A C 1
ATOM 992 O O . ARG A 1 123 ? 20.452 19.527 -24.165 1.00 83.56 123 ARG A O 1
ATOM 999 N N . LEU A 1 124 ? 18.483 18.453 -24.370 1.00 84.38 124 LEU A N 1
ATOM 1000 C CA . LEU A 1 124 ? 17.697 19.654 -24.688 1.00 84.38 124 LEU A CA 1
ATOM 1001 C C . LEU A 1 124 ? 17.846 20.733 -23.608 1.00 84.38 124 LEU A C 1
ATOM 1003 O O . LEU A 1 124 ? 18.145 21.883 -23.919 1.00 84.38 124 LEU A O 1
ATOM 1007 N N . LYS A 1 125 ? 17.765 20.348 -22.327 1.00 85.12 125 LYS A N 1
ATOM 1008 C CA . LYS A 1 125 ? 17.983 21.277 -21.205 1.00 85.12 125 LYS A CA 1
ATOM 1009 C C . LYS A 1 125 ? 19.382 21.895 -21.195 1.00 85.12 125 LYS A C 1
ATOM 1011 O O . LYS A 1 125 ? 19.498 23.084 -20.917 1.00 85.12 125 LYS A O 1
ATOM 1016 N N . ARG A 1 126 ? 20.436 21.121 -21.491 1.00 79.56 126 ARG A N 1
ATOM 1017 C CA . ARG A 1 126 ? 21.817 21.645 -21.584 1.00 79.56 126 ARG A CA 1
ATOM 1018 C C . ARG A 1 126 ? 21.982 22.655 -22.718 1.00 79.56 126 ARG A C 1
ATOM 1020 O O . ARG A 1 126 ? 22.793 23.562 -22.589 1.00 79.56 126 ARG A O 1
ATOM 1027 N N . LEU A 1 127 ? 21.209 22.505 -23.790 1.00 85.25 127 LEU A N 1
ATOM 1028 C CA . LEU A 1 127 ? 21.169 23.428 -24.925 1.00 85.25 127 LEU A CA 1
ATOM 1029 C C . LEU A 1 127 ? 20.213 24.615 -24.705 1.00 85.25 127 LEU A C 1
ATOM 1031 O O . LEU A 1 127 ? 20.052 25.440 -25.597 1.00 85.25 127 LEU A O 1
ATOM 1035 N N . GLY A 1 128 ? 19.562 24.714 -23.539 1.00 85.75 128 GLY A N 1
ATOM 1036 C CA . GLY A 1 128 ? 18.593 25.774 -23.244 1.00 85.75 128 GLY A CA 1
ATOM 1037 C C . GLY A 1 128 ? 17.239 25.610 -23.947 1.00 85.75 128 GLY A C 1
ATOM 1038 O O . GLY A 1 128 ? 16.440 26.543 -23.958 1.00 85.75 128 GLY A O 1
ATOM 1039 N N . ILE A 1 129 ? 16.955 24.434 -24.515 1.00 83.75 129 ILE A N 1
ATOM 1040 C CA . ILE A 1 129 ? 15.713 24.138 -25.236 1.00 83.75 129 ILE A CA 1
ATOM 1041 C C . ILE A 1 129 ? 14.678 23.589 -24.246 1.00 83.75 129 ILE A C 1
ATOM 1043 O O . ILE A 1 129 ? 14.877 22.541 -23.629 1.00 83.75 129 ILE A O 1
ATOM 1047 N N . SER A 1 130 ? 13.558 24.297 -24.085 1.00 80.19 130 SER A N 1
ATOM 1048 C CA . SER A 1 130 ? 12.464 23.920 -23.173 1.00 80.19 130 SER A CA 1
ATOM 1049 C C . SER A 1 130 ? 11.353 23.097 -23.835 1.00 80.19 130 SER A C 1
ATOM 1051 O O . SER A 1 130 ? 10.538 22.493 -23.139 1.00 80.19 130 SER A O 1
ATOM 1053 N N . MET A 1 131 ? 11.313 23.069 -25.166 1.00 76.62 131 MET A N 1
ATOM 1054 C CA . MET A 1 131 ? 10.269 22.406 -25.946 1.00 76.62 131 MET A CA 1
ATOM 1055 C C . MET A 1 131 ? 10.606 20.934 -26.186 1.00 76.62 131 MET A C 1
ATOM 1057 O O . MET A 1 131 ? 11.775 20.571 -26.275 1.00 76.62 131 MET A O 1
ATOM 1061 N N . THR A 1 132 ? 9.582 20.090 -26.318 1.00 80.81 132 THR A N 1
ATOM 1062 C CA . THR A 1 132 ? 9.738 18.640 -26.551 1.00 80.81 132 THR A CA 1
ATOM 1063 C C . THR A 1 132 ? 9.226 18.177 -27.913 1.00 80.81 132 THR A C 1
ATOM 1065 O O . THR A 1 132 ? 9.558 17.072 -28.339 1.00 80.81 132 THR A O 1
ATOM 1068 N N . HIS A 1 133 ? 8.455 19.026 -28.599 1.00 79.88 133 HIS A N 1
ATOM 1069 C CA . HIS A 1 133 ? 7.922 18.804 -29.940 1.00 79.88 133 HIS A CA 1
ATOM 1070 C C . HIS A 1 133 ? 8.046 20.092 -30.770 1.00 79.88 133 HIS A C 1
ATOM 1072 O O . HIS A 1 133 ? 7.993 21.184 -30.201 1.00 79.88 133 HIS A O 1
ATOM 1078 N N . PRO A 1 134 ? 8.177 19.988 -32.104 1.00 72.81 134 PRO A N 1
ATOM 1079 C CA . PRO A 1 134 ? 8.304 21.150 -32.991 1.00 72.81 134 PRO A CA 1
ATOM 1080 C C . PRO A 1 134 ? 7.004 21.967 -33.133 1.00 72.81 134 PRO A C 1
ATOM 1082 O O . PRO A 1 134 ? 7.016 23.071 -33.681 1.00 72.81 134 PRO A O 1
ATOM 1085 N N . SER A 1 135 ? 5.877 21.461 -32.620 1.00 70.88 135 SER A N 1
ATOM 1086 C CA . SER A 1 135 ? 4.587 22.153 -32.613 1.00 70.88 135 SER A CA 1
ATOM 1087 C C . SER A 1 135 ? 4.678 23.485 -31.854 1.00 70.88 135 SER A C 1
ATOM 1089 O O . SER A 1 135 ? 4.779 23.495 -30.629 1.00 70.88 135 SER A O 1
ATOM 1091 N N . GLY A 1 136 ? 4.632 24.603 -32.585 1.00 66.56 136 GLY A N 1
ATOM 1092 C CA . GLY A 1 136 ? 4.682 25.964 -32.032 1.00 66.56 136 GLY A CA 1
ATOM 1093 C C . GLY A 1 136 ? 5.964 26.749 -32.333 1.00 66.56 136 GLY A C 1
ATOM 1094 O O . GLY A 1 136 ? 5.976 27.962 -32.120 1.00 66.56 136 GLY A O 1
ATOM 1095 N N . LEU A 1 137 ? 7.000 26.111 -32.901 1.00 71.12 137 LEU A N 1
ATOM 1096 C CA . LEU A 1 137 ? 8.262 26.771 -33.274 1.00 71.12 137 LEU A CA 1
ATOM 1097 C C . LEU A 1 137 ? 8.017 27.947 -34.240 1.00 71.12 137 LEU A C 1
ATOM 1099 O O . LEU A 1 137 ? 8.464 29.065 -33.998 1.00 71.12 137 LEU A O 1
ATOM 1103 N N . PHE A 1 138 ? 7.211 27.711 -35.279 1.00 66.75 138 PHE A N 1
ATOM 1104 C CA . PHE A 1 138 ? 6.864 28.705 -36.299 1.00 66.75 138 PHE A CA 1
ATOM 1105 C C . PHE A 1 138 ? 6.111 29.922 -35.729 1.00 66.75 138 PHE A C 1
ATOM 1107 O O . PHE A 1 138 ? 6.327 31.057 -36.151 1.00 66.75 138 PHE A O 1
ATOM 1114 N N . SER A 1 139 ? 5.248 29.709 -34.731 1.00 68.75 139 SER A N 1
ATOM 1115 C CA . SER A 1 139 ? 4.491 30.784 -34.078 1.00 68.75 139 SER A CA 1
ATOM 1116 C C . SER A 1 139 ? 5.373 31.665 -33.187 1.00 68.75 139 SER A C 1
ATOM 1118 O O . SER A 1 139 ? 5.150 32.873 -33.135 1.00 68.75 139 SER A O 1
ATOM 1120 N N . ALA A 1 140 ? 6.390 31.090 -32.535 1.00 64.56 140 ALA A N 1
ATOM 1121 C CA . ALA A 1 140 ? 7.359 31.834 -31.725 1.00 64.56 140 ALA A CA 1
ATOM 1122 C C . ALA A 1 140 ? 8.325 32.680 -32.583 1.00 64.56 140 ALA A C 1
ATOM 1124 O O . ALA A 1 140 ? 8.728 33.768 -32.177 1.00 64.56 140 ALA A O 1
ATOM 1125 N N . MET A 1 141 ? 8.652 32.223 -33.798 1.00 66.31 141 MET A N 1
ATOM 1126 C CA . MET A 1 141 ? 9.552 32.921 -34.732 1.00 66.31 141 MET A CA 1
ATOM 1127 C C . MET A 1 141 ? 8.992 34.252 -35.248 1.00 66.31 141 MET A C 1
ATOM 1129 O O . MET A 1 141 ? 9.739 35.215 -35.406 1.00 66.31 141 MET A O 1
ATOM 1133 N N . ASN A 1 142 ? 7.679 34.328 -35.487 1.00 66.12 142 ASN A N 1
ATOM 1134 C CA . ASN A 1 142 ? 7.029 35.518 -36.054 1.00 66.12 142 ASN A CA 1
ATOM 1135 C C . ASN A 1 142 ? 6.955 36.714 -35.084 1.00 66.12 142 ASN A C 1
ATOM 1137 O O . ASN A 1 142 ? 6.509 37.788 -35.480 1.00 66.12 142 ASN A O 1
ATOM 1141 N N . GLN A 1 143 ? 7.386 36.543 -33.831 1.00 67.94 143 GLN A N 1
ATOM 1142 C CA . GLN A 1 143 ? 7.378 37.587 -32.801 1.00 67.94 143 GLN A CA 1
ATOM 1143 C C . GLN A 1 143 ? 8.736 38.298 -32.642 1.00 67.94 143 GLN A C 1
ATOM 1145 O O . GLN A 1 143 ? 8.820 39.275 -31.900 1.00 67.94 143 GLN A O 1
ATOM 1150 N N . HIS A 1 144 ? 9.797 37.845 -33.327 1.00 63.66 144 HIS A N 1
ATOM 1151 C CA . HIS A 1 144 ? 11.143 38.411 -33.180 1.00 63.66 144 HIS A CA 1
ATOM 1152 C C . HIS A 1 144 ? 11.455 39.506 -34.226 1.00 63.66 144 HIS A C 1
ATOM 1154 O O . HIS A 1 144 ? 11.192 39.310 -35.414 1.00 63.66 144 HIS A O 1
ATOM 1160 N N . PRO A 1 145 ? 12.068 40.641 -33.824 1.00 63.19 145 PRO A N 1
ATOM 1161 C CA . PRO A 1 145 ? 12.373 41.757 -34.727 1.00 63.19 145 PRO A CA 1
ATOM 1162 C C . PRO A 1 145 ? 13.522 41.477 -35.713 1.00 63.19 145 PRO A C 1
ATOM 1164 O O . PRO A 1 145 ? 13.529 42.042 -36.804 1.00 63.19 145 PRO A O 1
ATOM 1167 N N . ASP A 1 146 ? 14.463 40.587 -35.373 1.00 78.69 146 ASP A N 1
ATOM 1168 C CA . ASP A 1 146 ? 15.553 40.159 -36.262 1.00 78.69 146 ASP A CA 1
ATOM 1169 C C . ASP A 1 146 ? 15.267 38.767 -36.836 1.00 78.69 146 ASP A C 1
ATOM 1171 O O . ASP A 1 146 ? 15.436 37.735 -36.175 1.00 78.69 146 ASP A O 1
ATOM 1175 N N . LYS A 1 147 ? 14.822 38.751 -38.095 1.00 73.81 147 LYS A N 1
ATOM 1176 C CA . LYS A 1 147 ? 14.405 37.530 -38.792 1.00 73.81 147 LYS A CA 1
ATOM 1177 C C . LYS A 1 147 ? 15.560 36.568 -39.058 1.00 73.81 147 LYS A C 1
ATOM 1179 O O . LYS A 1 147 ? 15.324 35.364 -39.077 1.00 73.81 147 LYS A O 1
ATOM 1184 N N . ALA A 1 148 ? 16.782 37.055 -39.268 1.00 77.69 148 ALA A N 1
ATOM 1185 C CA . ALA A 1 148 ? 17.904 36.196 -39.646 1.00 77.69 148 ALA A CA 1
ATOM 1186 C C . ALA A 1 148 ? 18.410 35.387 -38.444 1.00 77.69 148 ALA A C 1
ATOM 1188 O O . ALA A 1 148 ? 18.592 34.170 -38.537 1.00 77.69 148 ALA A O 1
ATOM 1189 N N . ILE A 1 149 ? 18.556 36.047 -37.292 1.00 76.00 149 ILE A N 1
ATOM 1190 C CA . ILE A 1 149 ? 18.969 35.400 -36.040 1.00 76.00 149 ILE A CA 1
ATOM 1191 C C . ILE A 1 149 ? 17.874 34.449 -35.542 1.00 76.00 149 ILE A C 1
ATOM 1193 O O . ILE A 1 149 ? 18.169 33.320 -35.145 1.00 76.00 149 ILE A O 1
ATOM 1197 N N . ALA A 1 150 ? 16.604 34.863 -35.627 1.00 77.12 150 ALA A N 1
ATOM 1198 C CA . ALA A 1 150 ? 15.473 34.018 -35.251 1.00 77.12 150 ALA A CA 1
ATOM 1199 C C . ALA A 1 150 ? 15.369 32.755 -36.123 1.00 77.12 150 ALA A C 1
ATOM 1201 O O . ALA A 1 150 ? 15.114 31.669 -35.602 1.00 77.12 150 ALA A O 1
ATOM 1202 N N . LEU A 1 151 ? 15.620 32.870 -37.433 1.00 79.75 151 LEU A N 1
ATOM 1203 C CA . LEU A 1 151 ? 15.607 31.735 -38.358 1.00 79.75 151 LEU A CA 1
ATOM 1204 C C . LEU A 1 151 ? 16.746 30.745 -38.073 1.00 79.75 151 LEU A C 1
ATOM 1206 O O . LEU A 1 151 ? 16.523 29.534 -38.066 1.00 79.75 151 LEU A O 1
ATOM 1210 N N . ALA A 1 152 ? 17.950 31.248 -37.788 1.00 81.75 152 ALA A N 1
ATOM 1211 C CA . ALA A 1 152 ? 19.098 30.411 -37.444 1.00 81.75 152 ALA A CA 1
ATOM 1212 C C . ALA A 1 152 ? 18.890 29.661 -36.115 1.00 81.75 152 ALA A C 1
ATOM 1214 O O . ALA A 1 152 ? 19.137 28.455 -36.038 1.00 81.75 152 ALA A O 1
ATOM 1215 N N . ALA A 1 153 ? 18.380 30.348 -35.086 1.00 80.94 153 ALA A N 1
ATOM 1216 C CA . ALA A 1 153 ? 18.057 29.739 -33.797 1.00 80.94 153 ALA A CA 1
ATOM 1217 C C . ALA A 1 153 ? 16.942 28.687 -33.923 1.00 80.94 153 ALA A C 1
ATOM 1219 O O . ALA A 1 153 ? 17.051 27.599 -33.358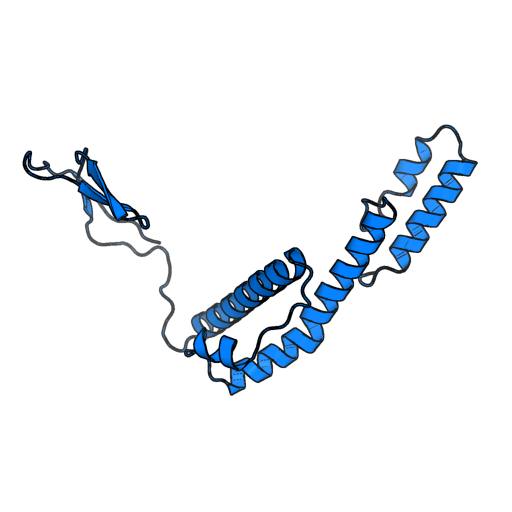 1.00 80.94 153 ALA A O 1
ATOM 1220 N N . ALA A 1 154 ? 15.903 28.968 -34.711 1.00 81.00 154 ALA A N 1
ATOM 1221 C CA . ALA A 1 154 ? 14.816 28.025 -34.950 1.00 81.00 154 ALA A CA 1
ATOM 1222 C C . ALA A 1 154 ? 15.281 26.774 -35.701 1.00 81.00 154 ALA A C 1
ATOM 1224 O O . ALA A 1 154 ? 14.960 25.666 -35.280 1.00 81.00 154 ALA A O 1
ATOM 1225 N N . SER A 1 155 ? 16.098 26.931 -36.747 1.00 83.88 155 SER A N 1
ATOM 1226 C CA . SER A 1 155 ? 16.674 25.794 -37.475 1.00 83.88 155 SER A CA 1
ATOM 1227 C C . SER A 1 155 ? 17.546 24.915 -36.570 1.00 83.88 155 SER A C 1
ATOM 1229 O O . SER A 1 155 ? 17.514 23.687 -36.677 1.00 83.88 155 SER A O 1
ATOM 1231 N N . HIS A 1 156 ? 18.290 25.521 -35.638 1.00 86.81 156 HIS A N 1
ATOM 1232 C CA . HIS A 1 156 ? 19.049 24.775 -34.637 1.00 86.81 156 HIS A CA 1
ATOM 1233 C C . HIS A 1 156 ? 18.132 23.983 -33.692 1.00 86.81 156 HIS A C 1
ATOM 1235 O O . HIS A 1 156 ? 18.352 22.790 -33.488 1.00 86.81 156 HIS A O 1
ATOM 1241 N N . ILE A 1 157 ? 17.083 24.618 -33.164 1.00 86.44 157 ILE A N 1
ATOM 1242 C CA . ILE A 1 157 ? 16.121 23.972 -32.262 1.00 86.44 157 ILE A CA 1
ATOM 1243 C C . ILE A 1 157 ? 15.378 22.833 -32.969 1.00 86.44 157 ILE A C 1
ATOM 1245 O O . ILE A 1 157 ? 15.252 21.749 -32.408 1.00 86.44 157 ILE A O 1
ATOM 1249 N N . GLU A 1 158 ? 14.912 23.047 -34.199 1.00 85.94 158 GLU A N 1
ATOM 1250 C CA . GLU A 1 158 ? 14.216 22.029 -34.989 1.00 85.94 158 GLU A CA 1
ATOM 1251 C C . GLU A 1 158 ? 15.099 20.803 -35.233 1.00 85.94 158 GLU A C 1
ATOM 1253 O O . GLU A 1 158 ? 14.660 19.673 -35.022 1.00 85.94 158 GLU A O 1
ATOM 1258 N N . ARG A 1 159 ? 16.367 21.024 -35.596 1.00 87.94 159 ARG A N 1
ATOM 1259 C CA . ARG A 1 159 ? 17.342 19.946 -35.781 1.00 87.94 159 ARG A CA 1
ATOM 1260 C C . ARG A 1 159 ? 17.559 19.151 -34.496 1.00 87.94 159 ARG A C 1
ATOM 1262 O O . ARG A 1 159 ? 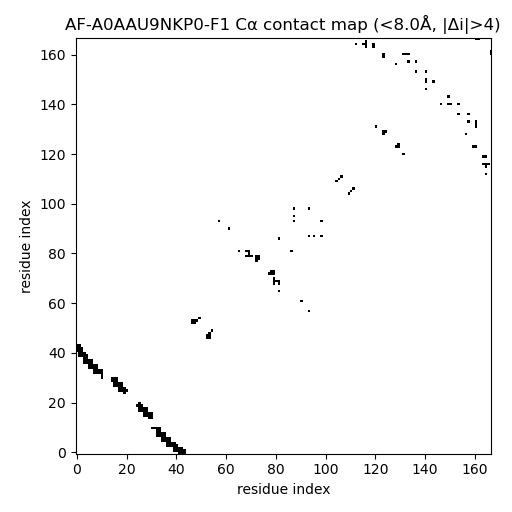17.563 17.925 -34.542 1.00 87.94 159 ARG A O 1
ATOM 1269 N N . GLU A 1 160 ? 17.737 19.827 -33.361 1.00 88.44 160 GLU A N 1
ATOM 1270 C CA . GLU A 1 160 ? 17.942 19.157 -32.070 1.00 88.44 160 GLU A CA 1
ATOM 1271 C C . GLU A 1 160 ? 16.689 18.411 -31.593 1.00 88.44 160 GLU A C 1
ATOM 1273 O O . GLU A 1 160 ? 16.812 17.378 -30.936 1.00 88.44 160 GLU A O 1
ATOM 1278 N N . LEU A 1 161 ? 15.491 18.883 -31.954 1.00 86.62 161 LEU A N 1
ATOM 1279 C CA . LEU A 1 161 ? 14.245 18.159 -31.712 1.00 86.62 161 LEU A CA 1
ATOM 1280 C C . LEU A 1 161 ? 14.137 16.919 -32.608 1.00 86.62 161 LEU A C 1
ATOM 1282 O O . LEU A 1 161 ? 13.816 15.855 -32.100 1.00 86.62 161 LEU A O 1
ATOM 1286 N N . GLN A 1 162 ? 14.451 16.996 -33.903 1.00 87.06 162 GLN A N 1
ATOM 1287 C CA . GLN A 1 162 ? 14.339 15.849 -34.824 1.00 87.06 162 GLN A CA 1
ATOM 1288 C C . GLN A 1 162 ? 15.243 14.658 -34.468 1.00 87.06 162 GLN A C 1
ATOM 1290 O O . GLN A 1 162 ? 14.945 13.535 -34.855 1.00 87.06 162 GLN A O 1
ATOM 1295 N N . ILE A 1 163 ? 16.335 14.884 -33.736 1.00 84.25 163 ILE A N 1
ATOM 1296 C CA . ILE A 1 163 ? 17.267 13.823 -33.320 1.00 84.25 163 ILE A CA 1
ATOM 1297 C C . ILE A 1 163 ? 16.964 13.255 -31.926 1.00 84.25 163 ILE A C 1
ATOM 1299 O O . ILE A 1 163 ? 17.760 12.472 -31.394 1.00 84.25 163 ILE A O 1
ATOM 1303 N N . THR A 1 164 ? 15.866 13.666 -31.283 1.00 85.12 164 THR A N 1
ATOM 1304 C CA . THR A 1 164 ? 15.467 13.070 -30.006 1.00 85.12 164 THR A CA 1
ATOM 1305 C C . THR A 1 164 ? 14.964 11.639 -30.215 1.00 85.12 164 THR A C 1
ATOM 1307 O O . THR A 1 164 ? 14.336 11.341 -31.224 1.00 85.12 164 THR A O 1
ATOM 1310 N N . PRO A 1 165 ? 15.168 10.735 -29.243 1.00 72.75 165 PRO A N 1
ATOM 1311 C CA . PRO A 1 165 ? 14.804 9.322 -29.390 1.00 72.75 165 PRO A CA 1
ATOM 1312 C C . PRO A 1 165 ? 13.290 9.022 -29.390 1.00 72.75 165 PRO A C 1
ATOM 1314 O O . PRO A 1 165 ? 12.913 7.855 -29.335 1.00 72.75 165 PRO A O 1
ATOM 1317 N N . TRP A 1 166 ? 12.426 10.041 -29.395 1.00 80.75 166 TRP A N 1
ATOM 1318 C CA . TRP A 1 166 ? 10.960 9.908 -29.377 1.00 80.75 166 TRP A CA 1
ATOM 1319 C C . TRP A 1 166 ? 10.261 10.568 -30.576 1.00 80.75 166 TRP A C 1
ATOM 1321 O O . TRP A 1 166 ? 9.031 10.646 -30.575 1.00 80.75 166 TRP A O 1
ATOM 1331 N N . ASN A 1 167 ? 11.029 11.059 -31.551 1.00 75.44 167 ASN A N 1
ATOM 1332 C CA . ASN A 1 167 ? 10.545 11.500 -32.860 1.00 75.44 167 ASN A CA 1
ATOM 1333 C C . ASN A 1 167 ? 10.894 10.444 -33.914 1.00 75.44 167 ASN A C 1
ATOM 1335 O O . ASN A 1 167 ? 10.087 10.299 -34.856 1.00 75.44 167 ASN A O 1
#

Solvent-accessible surface area (backbone atoms only — not comparable to full-atom values): 10227 Å² total; per-residue (Å²): 104,60,48,58,58,74,43,82,52,88,74,64,92,89,57,66,46,78,44,72,46,97,86,67,54,74,48,80,41,82,69,90,80,47,65,51,74,53,73,70,47,74,72,53,88,77,77,53,86,95,33,72,64,46,55,50,50,54,51,53,52,51,51,56,48,52,52,53,53,32,53,52,31,45,75,70,75,40,83,64,77,79,58,70,67,63,51,46,68,79,38,64,93,50,58,66,70,63,50,52,58,48,47,51,55,38,57,71,51,52,47,46,52,49,50,44,42,50,52,37,52,52,51,36,52,76,73,72,44,89,72,89,63,73,83,59,56,73,68,60,48,76,74,51,93,54,61,67,64,43,50,54,54,47,54,51,52,48,53,61,49,65,72,29,82,87,104

Secondary structure (DSSP, 8-state):
-EE--EEEEPPPTT-EEEEE-TTS-EEEEE---EEEE---EE-SPPPPTT-HHHHHHHHHHHHHHHHHHHHHHHHTT------HHHHHHHTTTS-HHHHHHHHHHIIIIIIHHHHHHHHHHHHHHHTT---SSSTTHHHHHTT-S-HHHHHHHHHHHHHHHHTSTT-

pLDDT: mean 82.94, std 11.09, range [50.53, 98.38]

Foldseek 3Di:
DWDWDKAWDDDDPPDWDWDADPVRDIDIGHDDTDIDTHDTGDPDDDDDPPDPVVVVVLLVVLVVVLVVQQVVCVVVVHHRDDDLVVSCVVSVVDDSVNVVVVVCVCVVPVCVLVVLQVVLVVVCVVVVHPDQDLVCLVVVQVPDPDNVVSVVVSVVNNVSNVPRSVD

Mean predicted aligned error: 13.33 Å

InterPro domains:
  IPR022591 Transcription initiation factor TFIID subunit 1, histone acetyltransferase domain [PF12157] (1-110)
  IPR040240 Transcription initiation factor TFIID subunit 1 [PTHR13900] (1-110)

Organism: NCBI:txid75947

Nearest PDB structures (foldseek):
  4aoy-assembly1_D  TM=3.526E-01  e=3.419E+00  Acetivibrio thermocellus
  5ds9-assembly1_B  TM=2.921E-01  e=4.895E+00  Escherichia coli K-12
  8oue-assembly1_F  TM=3.226E-01  e=4.895E+00  Homo sapiens